Protein AF-A0A8T6WJH6-F1 (afdb_monomer)

pLDDT: mean 91.81, std 10.76, range [45.84, 98.75]

Structure (mmCIF, N/CA/C/O backbone):
data_AF-A0A8T6WJH6-F1
#
_entry.id   AF-A0A8T6WJH6-F1
#
loop_
_atom_site.group_PDB
_atom_site.id
_atom_site.type_symbol
_atom_site.label_atom_id
_atom_site.label_alt_id
_atom_site.label_comp_id
_atom_site.label_asym_id
_atom_site.label_entity_id
_atom_site.label_seq_id
_atom_site.pdbx_PDB_ins_code
_atom_site.Cartn_x
_atom_site.Cartn_y
_atom_site.Cartn_z
_atom_site.occupancy
_atom_site.B_iso_or_equiv
_atom_site.auth_seq_id
_atom_site.auth_comp_id
_atom_site.auth_asym_id
_atom_site.auth_atom_id
_atom_site.pdbx_PDB_model_num
ATOM 1 N N . MET A 1 1 ? -35.536 -30.989 16.923 1.00 45.84 1 MET A N 1
ATOM 2 C CA . MET A 1 1 ? -34.276 -30.376 17.392 1.00 45.84 1 MET A CA 1
ATOM 3 C C . MET A 1 1 ? -34.292 -28.933 16.926 1.00 45.84 1 MET A C 1
ATOM 5 O O . MET A 1 1 ? -34.279 -28.712 15.725 1.00 45.84 1 MET A O 1
ATOM 9 N N . ALA A 1 2 ? -34.486 -27.979 17.838 1.00 46.69 2 ALA A N 1
ATOM 10 C CA . ALA A 1 2 ? -34.519 -26.563 17.489 1.00 46.69 2 ALA A CA 1
ATOM 11 C C . ALA A 1 2 ? -33.082 -26.077 17.262 1.00 46.69 2 ALA A C 1
ATOM 13 O O . ALA A 1 2 ? -32.247 -26.197 18.157 1.00 46.69 2 ALA A O 1
ATOM 14 N N . ASP A 1 3 ? -32.810 -25.569 16.062 1.00 53.81 3 ASP A N 1
ATOM 15 C CA . ASP A 1 3 ? -31.604 -24.814 15.736 1.00 53.81 3 ASP A CA 1
ATOM 16 C C . ASP A 1 3 ? -31.639 -23.505 16.536 1.00 53.81 3 ASP A C 1
ATOM 18 O O . ASP A 1 3 ? -32.249 -22.510 16.143 1.00 53.81 3 ASP A O 1
ATOM 22 N N . THR A 1 4 ? -31.081 -23.533 17.747 1.00 52.62 4 THR A N 1
ATOM 23 C CA . THR A 1 4 ? -30.836 -22.325 18.532 1.00 52.62 4 THR A CA 1
ATOM 24 C C . THR A 1 4 ? -29.749 -21.537 17.818 1.00 52.62 4 THR A C 1
ATOM 26 O O . THR A 1 4 ? -28.558 -21.756 18.058 1.00 52.62 4 THR A O 1
ATOM 29 N N . GLY A 1 5 ? -30.171 -20.639 16.926 1.00 57.41 5 GLY A N 1
ATOM 30 C CA . GLY A 1 5 ? -29.307 -19.675 16.263 1.00 57.41 5 GLY A CA 1
ATOM 31 C C . GLY A 1 5 ? -28.483 -18.925 17.303 1.00 57.41 5 GLY A C 1
ATOM 32 O O . GLY A 1 5 ? -28.985 -18.0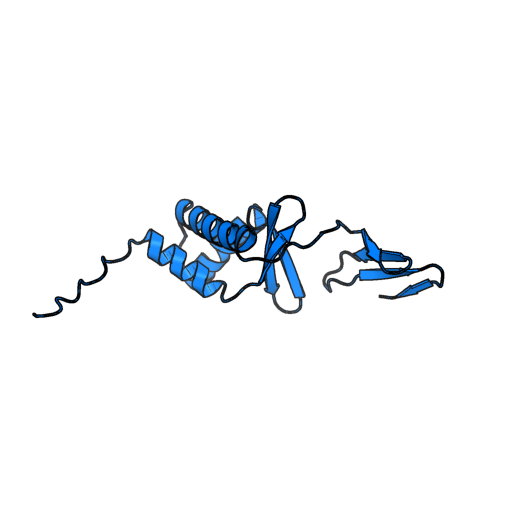49 18.003 1.00 57.41 5 GLY A O 1
ATOM 33 N N . ARG A 1 6 ? -27.209 -19.302 17.444 1.00 61.41 6 ARG A N 1
ATOM 34 C CA . ARG A 1 6 ? -26.264 -18.602 18.315 1.00 61.41 6 ARG A CA 1
ATOM 35 C C . ARG A 1 6 ? -26.064 -17.202 17.748 1.00 61.41 6 ARG A C 1
ATOM 37 O O . ARG A 1 6 ? -25.411 -17.040 16.715 1.00 61.41 6 ARG A O 1
ATOM 44 N N . GLU A 1 7 ? -26.623 -16.197 18.418 1.00 65.56 7 GLU A N 1
ATOM 45 C CA . GLU A 1 7 ? -26.321 -14.796 18.139 1.00 65.56 7 GLU A CA 1
ATOM 46 C C . GLU A 1 7 ? -24.802 -14.592 18.160 1.00 65.56 7 GLU A C 1
ATOM 48 O O . GLU A 1 7 ? -24.113 -14.959 19.117 1.00 65.56 7 GLU A O 1
ATOM 53 N N . LYS A 1 8 ? -24.257 -14.025 17.077 1.00 69.50 8 LYS A N 1
ATOM 54 C CA . LYS A 1 8 ? -22.830 -13.703 17.023 1.00 69.50 8 LYS A CA 1
ATOM 55 C C . LYS A 1 8 ? -22.522 -12.663 18.107 1.00 69.50 8 LYS A C 1
ATOM 57 O O . LYS A 1 8 ? -23.250 -11.672 18.205 1.00 69.50 8 LYS A O 1
ATOM 62 N N . PRO A 1 9 ? -21.439 -12.836 18.885 1.00 77.44 9 PRO A N 1
ATOM 63 C CA . PRO A 1 9 ? -21.080 -11.886 19.927 1.00 77.44 9 PRO A CA 1
ATOM 64 C C . PRO A 1 9 ? -20.902 -10.478 19.345 1.00 77.44 9 PRO A C 1
ATOM 66 O O . PRO A 1 9 ? -20.381 -10.285 18.242 1.00 77.44 9 PRO A O 1
ATOM 69 N N . LYS A 1 10 ? -21.370 -9.476 20.094 1.00 84.44 10 LYS A N 1
ATOM 70 C CA . LYS A 1 10 ? -21.357 -8.072 19.675 1.00 84.44 10 LYS A CA 1
ATOM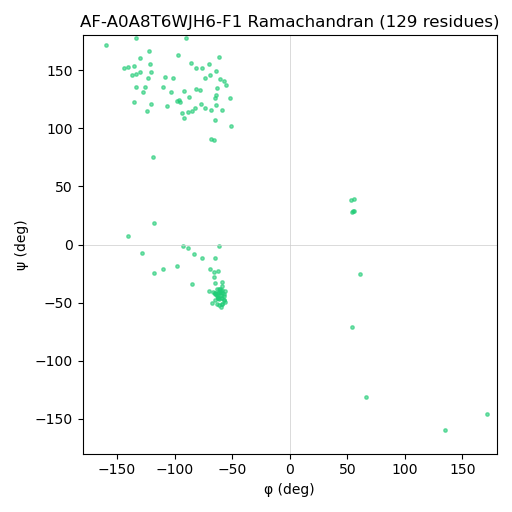 71 C C . LYS A 1 10 ? -19.908 -7.602 19.509 1.00 84.44 10 LYS A C 1
ATOM 73 O O . LYS A 1 10 ? -19.152 -7.595 20.476 1.00 84.44 10 LYS A O 1
ATOM 78 N N . LYS A 1 11 ? -19.535 -7.169 18.298 1.00 88.12 11 LYS A N 1
ATOM 79 C CA . LYS A 1 11 ? -18.180 -6.668 18.002 1.00 88.12 11 LYS A CA 1
ATOM 80 C C . LYS A 1 11 ? -17.779 -5.522 18.936 1.00 88.12 11 LYS A C 1
ATOM 82 O O . LYS A 1 11 ? -18.560 -4.587 19.163 1.00 88.12 11 LYS A O 1
ATOM 87 N N . SER A 1 12 ? -16.537 -5.561 19.402 1.00 92.69 12 SER A N 1
ATOM 88 C CA . SER A 1 12 ? -15.887 -4.496 20.163 1.00 92.69 12 SER A CA 1
ATOM 89 C C . SER A 1 12 ? -15.777 -3.200 19.346 1.00 92.69 12 SER A C 1
ATOM 91 O O . SER A 1 12 ? -15.855 -3.193 18.114 1.00 92.69 12 SER A O 1
ATOM 93 N N . LYS A 1 13 ? -15.556 -2.066 20.028 1.00 92.12 13 LYS A N 1
ATOM 94 C CA . LYS A 1 13 ? -15.321 -0.771 19.361 1.00 92.12 13 LYS A CA 1
ATOM 95 C C . LYS A 1 13 ? -14.139 -0.850 18.385 1.00 92.12 13 LYS A C 1
ATOM 97 O O . LYS A 1 13 ? -14.228 -0.308 17.289 1.00 92.12 13 LYS A O 1
ATOM 102 N N . ARG A 1 14 ? -13.067 -1.553 18.764 1.00 92.62 14 ARG A N 1
ATOM 103 C CA . ARG A 1 14 ? -11.866 -1.749 17.940 1.00 92.62 14 ARG A CA 1
ATOM 104 C C . ARG A 1 14 ? -12.182 -2.518 16.658 1.00 92.62 14 ARG A C 1
ATOM 106 O O . ARG A 1 14 ? -11.859 -2.032 15.582 1.00 92.62 14 ARG A O 1
ATOM 113 N N . GLU A 1 15 ? -12.858 -3.660 16.758 1.00 94.06 15 GLU A N 1
ATOM 114 C CA . GLU A 1 15 ? -13.227 -4.469 15.584 1.00 94.06 15 GLU A CA 1
ATOM 115 C C . GLU A 1 15 ? -14.112 -3.689 14.613 1.00 94.06 15 GLU A C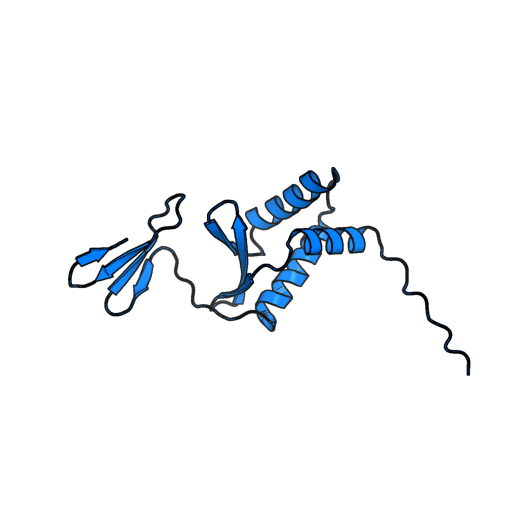 1
ATOM 117 O O . GLU A 1 15 ? -13.891 -3.730 13.408 1.00 94.06 15 GLU A O 1
ATOM 122 N N . LYS A 1 16 ? -15.061 -2.902 15.133 1.00 95.44 16 LYS A N 1
ATOM 123 C CA . LYS A 1 16 ? -15.886 -2.016 14.302 1.00 95.44 16 LYS A CA 1
ATOM 124 C C . LYS A 1 16 ? -15.047 -0.979 13.555 1.00 95.44 16 LYS A C 1
ATOM 126 O O . LYS A 1 16 ? -15.309 -0.736 12.385 1.00 95.44 16 LYS A O 1
ATOM 131 N N . GLN A 1 17 ? -14.045 -0.371 14.198 1.00 96.69 17 GLN A N 1
ATOM 132 C CA . GLN A 1 17 ? -13.157 0.574 13.511 1.00 96.69 17 GLN A CA 1
ATOM 133 C C . GLN A 1 17 ? -12.323 -0.116 12.423 1.00 96.69 17 GLN A C 1
ATOM 135 O O . GLN A 1 17 ? -12.197 0.436 11.333 1.00 96.69 17 GLN A O 1
ATOM 140 N N . VAL A 1 18 ? -11.794 -1.317 12.692 1.00 97.06 18 VAL A N 1
ATOM 141 C CA . VAL A 1 18 ? -11.061 -2.119 11.695 1.00 97.06 18 VAL A CA 1
ATOM 142 C C . VAL A 1 18 ? -11.957 -2.410 10.491 1.00 97.06 18 VAL A C 1
ATOM 144 O O . VAL A 1 18 ? -11.572 -2.100 9.366 1.00 97.06 18 VAL A O 1
ATOM 147 N N . ASP A 1 19 ? -13.170 -2.921 10.724 1.00 96.38 19 ASP A N 1
ATOM 148 C CA . ASP A 1 19 ? -14.146 -3.188 9.663 1.00 96.38 19 ASP A CA 1
ATOM 149 C C . ASP A 1 19 ? -14.457 -1.930 8.846 1.00 96.38 19 ASP A C 1
ATOM 151 O O . ASP A 1 19 ? -14.520 -1.988 7.621 1.00 96.38 19 ASP A O 1
ATOM 155 N N . THR A 1 20 ? -14.663 -0.788 9.508 1.00 96.94 20 THR A N 1
ATOM 156 C CA . THR A 1 20 ? -14.953 0.479 8.829 1.00 96.94 20 THR A CA 1
ATOM 157 C C . THR A 1 20 ? -13.798 0.901 7.931 1.00 96.94 20 THR A C 1
ATOM 159 O O . THR A 1 20 ? -14.039 1.260 6.783 1.00 96.94 20 THR A O 1
ATOM 162 N N . ILE A 1 21 ? -12.549 0.827 8.401 1.00 96.75 21 ILE A N 1
ATOM 163 C CA . ILE A 1 21 ? -11.387 1.171 7.569 1.00 96.75 21 ILE A CA 1
ATOM 164 C C . ILE A 1 21 ? -11.288 0.229 6.369 1.00 96.75 21 ILE A C 1
ATOM 166 O O . ILE A 1 21 ? -11.113 0.700 5.250 1.00 96.75 21 ILE A O 1
ATOM 170 N N . LEU A 1 22 ? -11.440 -1.082 6.575 1.00 96.12 22 LEU A N 1
ATOM 171 C CA . LEU A 1 22 ? -11.399 -2.058 5.482 1.00 96.12 22 LEU A CA 1
ATOM 172 C C . LEU A 1 22 ? -12.511 -1.812 4.453 1.00 96.12 22 LEU A C 1
ATOM 174 O O . LEU A 1 22 ? -12.256 -1.898 3.260 1.00 96.12 22 LEU A O 1
ATOM 178 N N . LYS A 1 23 ? -13.715 -1.432 4.894 1.00 95.81 23 LYS A N 1
ATOM 179 C CA . LYS A 1 23 ? -14.806 -1.035 3.989 1.00 95.81 23 LYS A CA 1
ATOM 180 C C . LYS A 1 23 ? -14.487 0.242 3.213 1.00 95.81 23 LYS A C 1
ATOM 182 O O . LYS A 1 23 ? -14.771 0.306 2.025 1.00 95.81 23 LYS A O 1
ATOM 187 N N . LEU A 1 24 ? -13.900 1.247 3.866 1.00 94.69 24 LEU A N 1
ATOM 188 C CA . LEU A 1 24 ? -13.505 2.505 3.220 1.00 94.69 24 LEU A CA 1
ATOM 189 C C . LEU A 1 24 ? -12.385 2.315 2.190 1.00 94.69 24 LEU A C 1
ATOM 191 O O . LEU A 1 24 ? -12.305 3.090 1.242 1.00 94.69 24 LEU A O 1
ATOM 195 N N . LEU A 1 25 ? -11.531 1.305 2.374 1.00 93.31 25 LEU A N 1
ATOM 196 C CA . LEU A 1 25 ? -10.508 0.925 1.398 1.00 93.31 25 LEU A CA 1
ATOM 197 C C . LEU A 1 25 ? -11.098 0.307 0.123 1.00 93.31 25 LEU A C 1
ATOM 199 O O . LEU A 1 25 ? -10.422 0.314 -0.902 1.00 93.31 25 LEU A O 1
ATOM 203 N N . GLY A 1 26 ? -12.327 -0.215 0.179 1.00 91.88 26 GLY A N 1
ATOM 204 C CA . GLY A 1 26 ? -12.945 -0.933 -0.931 1.00 91.88 26 GLY A CA 1
ATOM 205 C C . GLY A 1 26 ? -12.214 -2.241 -1.226 1.00 91.88 26 GLY A C 1
ATOM 206 O O . GLY A 1 26 ? -11.937 -3.018 -0.310 1.00 91.88 26 GLY A O 1
ATOM 207 N N . ASP A 1 27 ? -11.897 -2.464 -2.499 1.00 90.06 27 ASP A N 1
ATOM 208 C CA . ASP A 1 27 ? -11.191 -3.656 -2.976 1.00 90.06 27 ASP A CA 1
ATOM 209 C C . ASP A 1 27 ? -9.855 -3.275 -3.635 1.00 90.06 27 ASP A C 1
ATOM 211 O O . ASP A 1 27 ? -9.747 -3.178 -4.860 1.00 90.06 27 ASP A O 1
ATOM 215 N N . PRO A 1 28 ? -8.836 -2.928 -2.832 1.00 92.62 28 PRO A N 1
ATOM 216 C CA . PRO A 1 28 ? -7.561 -2.495 -3.369 1.00 92.62 28 PRO A CA 1
ATOM 217 C C . PRO A 1 28 ? -6.751 -3.684 -3.889 1.00 92.62 28 PRO A C 1
ATOM 219 O O . PRO A 1 28 ? -6.798 -4.783 -3.336 1.00 92.62 28 PRO A O 1
ATOM 222 N N . VAL A 1 29 ? -5.893 -3.436 -4.879 1.00 96.06 29 VAL A N 1
ATOM 223 C CA . VAL A 1 29 ? -4.939 -4.456 -5.330 1.00 96.06 29 VAL A CA 1
ATOM 224 C C . VAL A 1 29 ? -3.833 -4.595 -4.285 1.00 96.06 29 VAL A C 1
ATOM 226 O O . VAL A 1 29 ? -3.083 -3.648 -4.025 1.00 96.06 29 VAL A O 1
ATOM 229 N N . LEU A 1 30 ? -3.734 -5.783 -3.694 1.00 98.06 30 LEU A N 1
ATOM 230 C CA . LEU A 1 30 ? -2.717 -6.163 -2.718 1.00 98.06 30 LEU A CA 1
ATOM 231 C C . LEU A 1 30 ? -1.760 -7.170 -3.344 1.00 98.06 30 LEU A C 1
ATOM 233 O O . LEU A 1 30 ? -2.180 -8.102 -4.024 1.00 98.06 30 LEU A O 1
ATOM 237 N N . PHE A 1 31 ? -0.470 -6.960 -3.125 1.00 98.50 31 PHE A N 1
ATOM 238 C CA . PHE A 1 31 ? 0.589 -7.760 -3.728 1.00 98.50 31 PHE A CA 1
ATOM 239 C C . PHE A 1 31 ? 1.876 -7.619 -2.914 1.00 98.50 31 PHE A C 1
ATOM 241 O O . PHE A 1 31 ? 1.947 -6.769 -2.021 1.00 98.50 31 PHE A O 1
ATOM 248 N N . HIS A 1 32 ? 2.899 -8.408 -3.214 1.00 98.75 32 HIS A N 1
ATOM 249 C CA . HIS A 1 32 ? 4.211 -8.282 -2.578 1.00 98.75 32 HIS A CA 1
ATOM 250 C C . HIS A 1 32 ? 5.337 -8.245 -3.608 1.00 98.75 32 HIS A C 1
ATOM 252 O O . HIS A 1 32 ? 5.135 -8.590 -4.772 1.00 98.75 32 HIS A O 1
ATOM 258 N N . ASP A 1 33 ? 6.492 -7.734 -3.190 1.00 98.25 33 ASP A N 1
ATOM 259 C CA . ASP A 1 33 ? 7.697 -7.756 -4.012 1.00 98.25 33 ASP A CA 1
ATOM 260 C C . ASP A 1 33 ? 8.537 -9.021 -3.788 1.00 98.25 33 ASP A C 1
ATOM 262 O O . ASP A 1 33 ? 8.239 -9.828 -2.908 1.00 98.25 33 ASP A O 1
ATOM 266 N N . GLN A 1 34 ? 9.630 -9.148 -4.542 1.00 97.88 34 GLN A N 1
ATOM 267 C CA . GLN A 1 34 ? 10.596 -10.252 -4.450 1.00 97.88 34 GLN A CA 1
ATOM 268 C C . GLN A 1 34 ? 11.312 -10.380 -3.085 1.00 97.88 34 GLN A C 1
ATOM 270 O O . GLN A 1 34 ? 12.186 -11.228 -2.911 1.00 97.88 34 GLN A O 1
ATOM 275 N N . HIS A 1 35 ? 11.028 -9.485 -2.136 1.00 97.25 35 HIS A N 1
ATOM 276 C CA . HIS A 1 35 ? 11.590 -9.464 -0.786 1.00 97.25 35 HIS A CA 1
ATOM 277 C C . HIS A 1 35 ? 10.505 -9.632 0.288 1.00 97.25 35 HIS A C 1
ATOM 279 O O . HIS A 1 35 ? 10.726 -9.261 1.445 1.00 97.25 35 HIS A O 1
ATOM 285 N N . ASP A 1 36 ? 9.322 -10.134 -0.081 1.00 97.62 36 ASP A N 1
ATOM 286 C CA . ASP A 1 36 ? 8.152 -10.237 0.795 1.00 97.62 36 ASP A CA 1
ATOM 287 C C . ASP A 1 36 ? 7.737 -8.885 1.405 1.00 97.62 36 ASP A C 1
ATOM 289 O O . ASP A 1 36 ? 7.180 -8.806 2.514 1.00 97.62 36 ASP A O 1
ATOM 293 N N . THR A 1 37 ? 8.005 -7.774 0.714 1.00 98.12 37 THR A N 1
ATOM 294 C CA . THR A 1 37 ? 7.496 -6.468 1.125 1.00 98.12 37 THR A CA 1
ATOM 295 C C . THR A 1 37 ? 6.061 -6.333 0.627 1.00 98.12 37 THR A C 1
ATOM 297 O O . THR A 1 37 ? 5.830 -6.318 -0.576 1.00 98.12 37 THR A O 1
ATOM 300 N N . PRO A 1 38 ? 5.067 -6.201 1.521 1.00 98.56 38 PRO A N 1
ATOM 301 C CA . PRO A 1 38 ? 3.673 -6.063 1.122 1.00 98.56 38 PRO A CA 1
ATOM 302 C C . PRO A 1 38 ? 3.357 -4.642 0.634 1.00 98.56 38 PRO A C 1
ATOM 304 O O . PRO A 1 38 ? 3.645 -3.647 1.317 1.00 98.56 38 PRO A O 1
ATOM 307 N N . TYR A 1 39 ? 2.669 -4.558 -0.498 1.00 98.38 39 TYR A N 1
ATOM 308 C CA . TYR A 1 39 ? 2.212 -3.334 -1.142 1.00 98.38 39 TYR A CA 1
ATOM 309 C C . TYR A 1 39 ? 0.696 -3.310 -1.306 1.00 98.38 39 TYR A C 1
ATOM 311 O O . TYR A 1 39 ? 0.015 -4.333 -1.361 1.00 98.38 39 TYR A O 1
ATOM 319 N N . ILE A 1 40 ? 0.180 -2.090 -1.397 1.00 97.56 40 ILE A N 1
ATOM 320 C CA . ILE A 1 40 ? -1.184 -1.789 -1.805 1.00 97.56 40 ILE A CA 1
ATOM 321 C C . ILE A 1 40 ? -1.131 -0.801 -2.965 1.00 97.56 40 ILE A C 1
ATOM 323 O O . ILE A 1 40 ? -0.367 0.169 -2.925 1.00 97.56 40 ILE A O 1
ATOM 327 N N . ARG A 1 41 ? -1.942 -1.037 -3.995 1.00 94.75 41 ARG A N 1
ATOM 328 C CA . ARG A 1 41 ? -2.176 -0.080 -5.073 1.00 94.75 41 ARG A CA 1
ATOM 329 C C . ARG A 1 41 ? -3.564 0.521 -4.920 1.00 94.75 41 ARG A C 1
ATOM 331 O O . ARG A 1 41 ? -4.563 -0.192 -4.949 1.00 94.75 41 ARG A O 1
ATOM 338 N N . LEU A 1 42 ? -3.593 1.836 -4.743 1.00 88.38 42 LEU A N 1
ATOM 339 C CA . LEU A 1 42 ? -4.805 2.629 -4.581 1.00 88.38 42 LEU A CA 1
ATOM 340 C C . LEU A 1 42 ? -5.052 3.458 -5.837 1.00 88.38 42 LEU A C 1
ATOM 342 O O . LEU A 1 42 ? -4.109 3.984 -6.432 1.00 88.38 42 LEU A O 1
ATOM 346 N N . GLU A 1 43 ? -6.318 3.622 -6.200 1.00 81.56 43 GLU A N 1
ATOM 347 C CA . GLU A 1 43 ? -6.726 4.599 -7.205 1.00 81.56 43 GLU A CA 1
ATOM 348 C C . GLU A 1 43 ? -6.990 5.934 -6.504 1.00 81.56 43 GLU A C 1
ATOM 350 O O . GLU A 1 43 ? -7.884 6.041 -5.664 1.00 81.56 43 GLU A O 1
ATOM 355 N N . GLN A 1 44 ? -6.175 6.950 -6.796 1.00 72.06 44 GLN A N 1
ATOM 356 C CA . GLN A 1 44 ? -6.349 8.289 -6.241 1.00 72.06 44 GLN A CA 1
ATOM 357 C C . GLN A 1 44 ? -6.454 9.307 -7.372 1.00 72.06 44 GLN A C 1
ATOM 359 O O . GLN A 1 44 ? -5.483 9.538 -8.092 1.00 72.06 44 GLN A O 1
ATOM 364 N N . SER A 1 45 ? -7.627 9.937 -7.479 1.00 67.62 45 SER A N 1
ATOM 365 C CA . SER A 1 45 ? -7.999 10.994 -8.431 1.00 67.62 45 SER A CA 1
ATOM 366 C C . SER A 1 45 ? -7.774 10.634 -9.906 1.00 67.62 45 SER A C 1
ATOM 368 O O . SER A 1 45 ? -8.748 10.415 -10.609 1.00 67.62 45 SER A O 1
ATOM 370 N N . ASN A 1 46 ? -6.519 10.549 -10.360 1.00 69.88 46 ASN A N 1
ATOM 371 C CA . ASN A 1 46 ? -6.115 10.298 -11.748 1.00 69.88 46 ASN A CA 1
ATOM 372 C C . ASN A 1 46 ? -4.892 9.364 -11.882 1.00 69.88 46 ASN A C 1
ATOM 374 O O . ASN A 1 46 ? -4.355 9.222 -12.978 1.00 69.88 46 ASN A O 1
ATOM 378 N N . ALA A 1 47 ? -4.410 8.755 -10.791 1.00 74.31 47 ALA A N 1
ATOM 379 C CA . ALA A 1 47 ? -3.227 7.896 -10.818 1.00 74.31 47 ALA A CA 1
ATOM 380 C C . ALA A 1 47 ? -3.375 6.667 -9.916 1.00 74.31 47 ALA A C 1
ATOM 382 O O . ALA A 1 47 ? -4.073 6.679 -8.897 1.00 74.31 47 ALA A O 1
ATOM 383 N N . LYS A 1 48 ? -2.664 5.601 -10.290 1.00 83.88 48 LYS A N 1
ATOM 384 C CA . LYS A 1 48 ? -2.517 4.394 -9.477 1.00 83.88 48 LYS A CA 1
ATOM 385 C C . LYS A 1 48 ? -1.273 4.536 -8.617 1.00 83.88 48 LYS A C 1
ATOM 387 O O . LYS A 1 48 ? -0.157 4.457 -9.119 1.00 83.88 48 LYS A O 1
ATOM 392 N N . ILE A 1 49 ?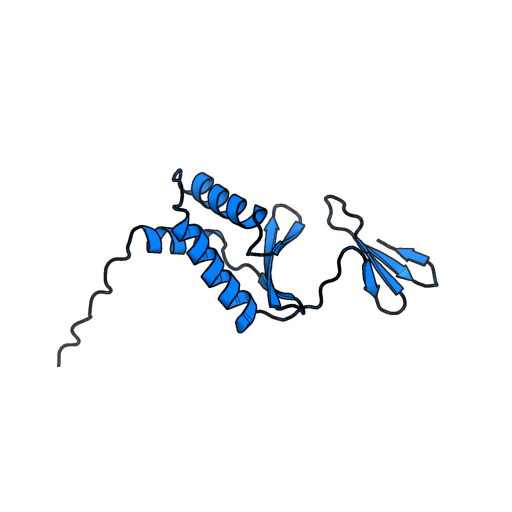 -1.465 4.716 -7.317 1.00 86.88 49 ILE A N 1
ATOM 393 C CA . ILE A 1 49 ? -0.364 4.903 -6.375 1.00 86.88 49 ILE A CA 1
ATOM 394 C C . ILE A 1 49 ? -0.058 3.569 -5.709 1.00 86.88 49 ILE A C 1
ATOM 396 O O . ILE A 1 49 ? -0.925 2.972 -5.075 1.00 86.88 49 ILE A O 1
ATOM 400 N N . THR A 1 50 ? 1.191 3.127 -5.821 1.00 92.50 50 THR A N 1
ATOM 401 C CA . THR A 1 50 ? 1.701 1.938 -5.131 1.00 92.50 50 THR A CA 1
ATOM 402 C C . THR A 1 50 ? 2.414 2.359 -3.846 1.00 92.50 50 THR A C 1
ATOM 404 O O . THR A 1 50 ? 3.327 3.181 -3.885 1.00 92.50 50 THR A O 1
ATOM 407 N N . ILE A 1 51 ? 2.001 1.818 -2.698 1.00 95.00 51 ILE A N 1
ATOM 408 C CA . ILE A 1 51 ? 2.538 2.190 -1.381 1.00 95.00 51 ILE A CA 1
ATOM 409 C C . ILE A 1 51 ? 2.846 0.922 -0.570 1.00 95.00 51 ILE A C 1
ATOM 411 O O . ILE A 1 51 ? 1.997 0.034 -0.506 1.00 95.00 51 ILE A O 1
ATOM 415 N N . PRO A 1 52 ? 4.001 0.820 0.116 1.00 97.50 52 PRO A N 1
ATOM 416 C CA . PRO A 1 52 ? 4.221 -0.261 1.071 1.00 97.50 52 PRO A CA 1
ATOM 417 C C . PRO A 1 52 ? 3.230 -0.155 2.238 1.00 97.50 52 PRO A C 1
ATOM 419 O O . PRO A 1 52 ? 3.158 0.893 2.899 1.00 97.50 52 PRO A O 1
ATOM 422 N N . VAL A 1 53 ? 2.520 -1.238 2.572 1.00 97.88 53 VAL A N 1
ATOM 423 C CA . VAL A 1 53 ? 1.483 -1.203 3.630 1.00 97.88 53 VAL A CA 1
ATOM 424 C C . VAL A 1 53 ? 2.074 -0.938 5.018 1.00 97.88 53 VAL A C 1
ATOM 426 O O . VAL A 1 53 ? 1.412 -0.427 5.914 1.00 97.88 53 VAL A O 1
ATOM 429 N N . LYS A 1 54 ? 3.357 -1.240 5.236 1.00 97.31 54 LYS A N 1
ATOM 430 C CA . LYS A 1 54 ? 4.02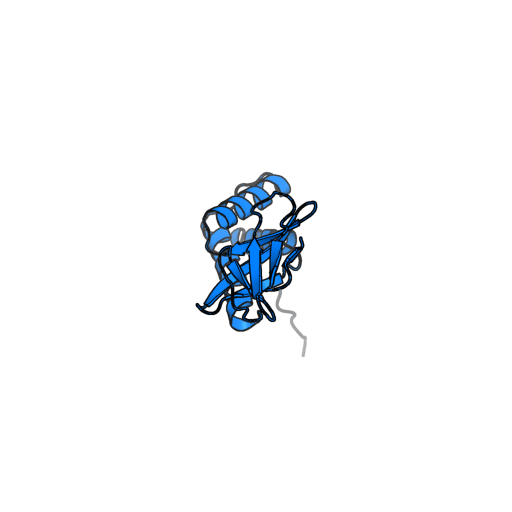7 -0.962 6.518 1.00 97.31 54 LYS A CA 1
ATOM 431 C C . LYS A 1 54 ? 4.545 0.475 6.638 1.00 97.31 54 LYS A C 1
ATOM 433 O O . LYS A 1 54 ? 4.986 0.860 7.726 1.00 97.31 54 LYS A O 1
ATOM 438 N N . SER A 1 55 ? 4.509 1.259 5.558 1.00 97.25 55 SER A N 1
ATOM 439 C CA . SER A 1 55 ? 5.108 2.594 5.519 1.00 97.25 55 SER A CA 1
ATOM 440 C C . SER A 1 55 ? 4.428 3.567 6.487 1.00 97.25 55 SER A C 1
ATOM 442 O O . SER A 1 55 ? 3.223 3.498 6.743 1.00 97.25 55 SER A O 1
ATOM 444 N N . ARG A 1 56 ? 5.201 4.530 7.010 1.00 97.25 56 ARG A N 1
ATOM 445 C CA . ARG A 1 56 ? 4.661 5.618 7.845 1.00 97.25 56 ARG A CA 1
ATOM 446 C C . ARG A 1 56 ? 3.581 6.403 7.099 1.00 97.25 56 ARG A C 1
ATOM 448 O O . ARG A 1 56 ? 2.533 6.670 7.670 1.00 97.25 56 ARG A O 1
ATOM 455 N N . ARG A 1 57 ? 3.816 6.700 5.815 1.00 94.44 57 ARG A N 1
ATOM 456 C CA . ARG A 1 57 ? 2.870 7.416 4.948 1.00 94.44 57 ARG A CA 1
ATOM 457 C C . ARG A 1 57 ? 1.520 6.703 4.878 1.00 94.44 57 ARG A C 1
ATOM 459 O O . ARG A 1 57 ? 0.501 7.354 5.076 1.00 94.44 57 ARG A O 1
ATOM 466 N N . PHE A 1 58 ? 1.506 5.388 4.653 1.00 96.19 58 PHE A N 1
ATOM 467 C CA . PHE A 1 58 ? 0.253 4.637 4.573 1.00 96.19 58 PHE A CA 1
ATOM 468 C C . PHE A 1 58 ? -0.487 4.591 5.915 1.00 96.19 58 PHE A C 1
ATOM 470 O O . PHE A 1 58 ? -1.694 4.807 5.952 1.00 96.19 58 PHE A O 1
ATOM 477 N N . LYS A 1 59 ? 0.228 4.412 7.034 1.00 97.06 59 LYS A N 1
ATOM 478 C CA . LYS A 1 59 ? -0.377 4.470 8.379 1.00 97.06 59 LYS A CA 1
ATOM 479 C C . LYS A 1 59 ? -1.030 5.827 8.659 1.00 97.06 59 LYS A C 1
ATOM 481 O O . LYS A 1 59 ? -2.163 5.869 9.131 1.00 97.06 59 LYS A O 1
ATOM 486 N N . THR A 1 60 ? -0.339 6.925 8.344 1.00 96.19 60 THR A N 1
ATOM 487 C CA . THR A 1 60 ? -0.883 8.286 8.478 1.00 96.19 60 THR A CA 1
ATOM 488 C C . THR A 1 60 ? -2.094 8.489 7.570 1.00 96.19 60 THR A C 1
ATOM 490 O O . THR A 1 60 ? -3.094 9.057 8.000 1.00 96.19 60 THR A O 1
ATOM 493 N N . TRP A 1 61 ? -2.038 7.983 6.337 1.00 95.25 61 TRP A N 1
ATOM 494 C CA . TRP A 1 61 ? -3.152 8.072 5.398 1.00 95.25 61 TRP A CA 1
ATOM 495 C C . TRP A 1 61 ? -4.387 7.298 5.878 1.00 95.25 61 TRP A C 1
ATOM 497 O O . TRP A 1 61 ? -5.478 7.849 5.823 1.00 95.25 61 TRP A O 1
ATOM 507 N N . LEU A 1 62 ? -4.237 6.087 6.430 1.00 96.38 62 LEU A N 1
ATOM 508 C CA . LEU A 1 62 ? -5.359 5.336 7.013 1.00 96.38 62 LEU A CA 1
ATOM 509 C C . LEU A 1 62 ? -6.006 6.080 8.186 1.00 96.38 62 LEU A C 1
ATOM 511 O O . LEU A 1 62 ? -7.231 6.102 8.302 1.00 96.38 62 LEU A O 1
ATOM 515 N N . ALA A 1 63 ? -5.194 6.706 9.044 1.00 97.00 63 ALA A N 1
ATOM 516 C CA . ALA A 1 63 ? -5.709 7.511 10.146 1.00 97.00 63 ALA A CA 1
ATOM 517 C C . ALA A 1 63 ? -6.513 8.717 9.635 1.00 97.00 63 ALA A C 1
ATOM 519 O O . ALA A 1 63 ? -7.622 8.960 10.109 1.00 97.00 63 ALA A O 1
ATOM 520 N N . ASN A 1 64 ? -5.992 9.415 8.622 1.00 95.94 64 ASN A N 1
ATOM 521 C CA . ASN A 1 64 ? -6.680 10.529 7.975 1.00 95.94 64 ASN A CA 1
ATOM 522 C C . ASN A 1 64 ? -7.964 10.087 7.251 1.00 95.94 64 ASN A C 1
ATOM 524 O O . ASN A 1 64 ? -8.994 10.744 7.365 1.00 95.94 64 ASN A O 1
ATOM 528 N N . LEU A 1 65 ? -7.935 8.955 6.540 1.00 94.62 65 LEU A N 1
ATOM 529 C CA . LEU A 1 65 ? -9.107 8.384 5.873 1.00 94.62 65 LEU A CA 1
ATOM 530 C C . LEU A 1 65 ? -10.223 8.100 6.882 1.00 94.62 65 LEU A C 1
ATOM 532 O O . LEU A 1 65 ? -11.371 8.462 6.649 1.00 94.62 65 LEU A O 1
ATOM 536 N N . PHE A 1 66 ? -9.892 7.482 8.017 1.00 96.88 66 PHE A N 1
ATOM 537 C CA . PHE A 1 66 ? -10.878 7.212 9.059 1.00 96.88 66 PHE A CA 1
ATOM 538 C C . PHE A 1 66 ? -11.429 8.508 9.665 1.00 96.88 66 PHE A C 1
ATOM 540 O O . PHE A 1 66 ? -12.646 8.662 9.756 1.00 96.88 66 PHE A O 1
ATOM 547 N N . TYR A 1 67 ? -10.558 9.457 10.022 1.00 97.44 67 TYR A N 1
ATOM 548 C CA . TYR A 1 67 ? -10.964 10.741 10.599 1.00 97.44 67 TYR A CA 1
ATOM 549 C C . TYR A 1 67 ? -11.879 11.531 9.662 1.00 97.44 67 TYR A C 1
ATOM 551 O O . TYR A 1 67 ? -13.006 11.842 10.022 1.00 97.44 67 TYR A O 1
ATOM 559 N N . THR A 1 68 ? -11.462 11.754 8.417 1.00 96.62 68 THR A N 1
ATOM 560 C CA . THR A 1 68 ? -12.242 12.525 7.430 1.00 96.62 68 THR A CA 1
ATOM 561 C C . THR A 1 68 ? -13.596 11.904 7.081 1.00 96.62 68 THR A C 1
ATOM 563 O O . THR A 1 68 ? -14.489 12.609 6.620 1.00 96.62 68 THR A O 1
ATOM 566 N N . LYS A 1 69 ? -13.768 10.590 7.277 1.00 96.31 69 LYS A N 1
ATOM 567 C CA . LYS A 1 69 ? -15.020 9.876 6.981 1.00 96.31 69 LYS A CA 1
ATOM 568 C C . LYS A 1 69 ? -15.919 9.655 8.188 1.00 96.31 69 LYS A C 1
ATOM 570 O O . LYS A 1 69 ? -17.091 9.348 7.999 1.00 96.31 69 LYS A O 1
ATOM 575 N N . THR A 1 70 ? -15.387 9.751 9.401 1.00 95.25 70 THR A N 1
ATOM 576 C CA . THR A 1 70 ? -16.135 9.407 10.620 1.00 95.25 70 THR A CA 1
ATOM 577 C C . THR A 1 70 ? -16.116 10.494 11.684 1.00 95.25 70 THR A C 1
ATOM 579 O O . THR A 1 70 ? -16.793 10.325 12.692 1.00 95.25 70 THR A O 1
ATOM 582 N N . ASP A 1 71 ? -15.334 11.558 11.494 1.00 95.50 71 ASP A N 1
ATOM 583 C CA . ASP A 1 71 ? -15.049 12.606 12.483 1.00 95.50 71 ASP A CA 1
ATOM 584 C C . ASP A 1 71 ? -14.517 12.052 13.822 1.00 95.50 71 ASP A C 1
ATOM 586 O O . ASP A 1 71 ? -14.716 12.595 14.903 1.00 95.50 71 ASP A O 1
ATOM 590 N N . ASN A 1 72 ? -13.854 10.892 13.765 1.00 93.69 72 ASN A N 1
ATOM 591 C CA . ASN A 1 72 ? -13.329 10.184 14.926 1.00 93.69 72 ASN A CA 1
ATOM 592 C C . ASN A 1 72 ? -11.866 9.800 14.714 1.00 93.69 72 ASN A C 1
ATOM 594 O O . ASN A 1 72 ? -11.436 9.478 13.610 1.00 93.69 72 ASN A O 1
ATOM 598 N N . VAL A 1 73 ? -11.094 9.753 15.799 1.00 93.25 73 VAL A N 1
ATOM 599 C CA . VAL A 1 73 ? -9.696 9.308 15.751 1.00 93.25 73 VAL A CA 1
ATOM 600 C C . VAL A 1 73 ? -9.636 7.784 15.923 1.00 93.25 73 VAL A C 1
ATOM 602 O O . VAL A 1 73 ? -10.196 7.247 16.891 1.00 93.25 73 VAL A O 1
ATOM 605 N N . PRO A 1 74 ? -8.977 7.042 15.013 1.00 92.31 74 PRO A N 1
ATOM 606 C CA . PRO A 1 74 ? -8.765 5.618 15.215 1.00 92.31 74 PRO A CA 1
ATOM 607 C C . PRO A 1 74 ? -7.695 5.415 16.289 1.00 92.31 74 PRO A C 1
ATOM 609 O O . PRO A 1 74 ? -6.706 6.145 16.347 1.00 92.31 74 PRO A O 1
ATOM 612 N N . ASN A 1 75 ? -7.855 4.394 17.129 1.00 90.44 75 ASN A N 1
ATOM 613 C CA . ASN A 1 75 ? -6.778 4.039 18.051 1.00 90.44 75 ASN A CA 1
ATOM 614 C C . ASN A 1 75 ? -5.581 3.426 17.277 1.00 90.44 75 ASN A C 1
ATOM 616 O O . ASN A 1 75 ? -5.733 2.886 16.177 1.00 90.44 75 ASN A O 1
ATOM 620 N N . SER A 1 76 ? -4.374 3.508 17.844 1.00 92.00 76 SER A N 1
ATOM 621 C CA . SER A 1 76 ? -3.138 2.995 17.217 1.00 92.00 76 SER A CA 1
ATOM 622 C C . SER A 1 76 ? -3.201 1.489 16.923 1.00 92.00 76 SER A C 1
ATOM 624 O O . SER A 1 76 ? -2.709 1.002 15.901 1.00 92.00 76 SER A O 1
ATOM 626 N N . ASP A 1 77 ? -3.864 0.763 17.811 1.00 95.81 77 ASP A N 1
ATOM 627 C CA . ASP A 1 77 ? -4.113 -0.668 17.779 1.00 95.81 77 ASP A CA 1
ATOM 628 C C . ASP A 1 77 ? -5.009 -1.114 16.607 1.00 95.81 77 ASP A C 1
ATOM 630 O O . ASP A 1 77 ? -4.796 -2.197 16.058 1.00 95.81 77 ASP A O 1
ATOM 634 N N . THR A 1 78 ? -5.965 -0.277 16.200 1.00 96.81 78 THR A N 1
ATOM 635 C CA . THR A 1 78 ? -6.863 -0.444 15.052 1.00 96.81 78 THR A CA 1
ATOM 636 C C . THR A 1 78 ? -6.048 -0.351 13.771 1.00 96.81 78 THR A C 1
ATOM 638 O O . THR A 1 78 ? -6.121 -1.247 12.933 1.00 96.81 78 THR A O 1
ATOM 641 N N . ILE A 1 79 ? -5.224 0.695 13.623 1.00 97.75 79 ILE A N 1
ATOM 642 C CA . ILE A 1 79 ? -4.364 0.855 12.441 1.00 97.75 79 ILE A CA 1
ATOM 643 C C . ILE A 1 79 ? -3.421 -0.341 12.318 1.00 97.75 79 ILE A C 1
ATOM 645 O O . ILE A 1 79 ? -3.275 -0.904 11.236 1.00 97.75 79 ILE A O 1
ATOM 649 N N . ARG A 1 80 ? -2.820 -0.784 13.429 1.00 97.56 80 ARG A N 1
ATOM 650 C CA . ARG A 1 80 ? -1.951 -1.966 13.436 1.00 97.56 80 ARG A CA 1
ATOM 651 C C . ARG A 1 80 ? -2.677 -3.224 12.953 1.00 97.56 80 ARG A C 1
ATOM 653 O O . ARG A 1 80 ? -2.085 -3.985 12.192 1.00 97.56 80 ARG A O 1
ATOM 660 N N . ASP A 1 81 ? -3.923 -3.442 13.363 1.00 97.94 81 ASP A N 1
ATOM 661 C CA . ASP A 1 81 ? -4.696 -4.609 12.927 1.00 97.94 81 ASP A CA 1
ATOM 662 C C . ASP A 1 81 ? -5.098 -4.532 11.457 1.00 97.94 81 ASP A C 1
ATOM 664 O O . ASP A 1 81 ? -4.950 -5.524 10.748 1.00 97.94 81 ASP A O 1
ATOM 668 N N . VAL A 1 82 ? -5.495 -3.356 10.961 1.00 98.19 82 VAL A N 1
ATOM 669 C CA . VAL A 1 82 ? -5.722 -3.150 9.521 1.00 98.19 82 VAL A CA 1
ATOM 670 C C . VAL A 1 82 ? -4.457 -3.494 8.733 1.00 98.19 82 VAL A C 1
ATOM 672 O O . VAL A 1 82 ? -4.517 -4.272 7.785 1.00 98.19 82 VAL A O 1
ATOM 675 N N . ILE A 1 83 ? -3.287 -2.997 9.156 1.00 98.25 83 ILE A N 1
ATOM 676 C CA . ILE A 1 83 ? -2.012 -3.331 8.502 1.00 98.25 83 ILE A CA 1
ATOM 677 C C . ILE A 1 83 ? -1.719 -4.834 8.554 1.00 98.25 83 ILE A C 1
ATOM 679 O O . ILE A 1 83 ? -1.205 -5.375 7.577 1.00 98.25 83 ILE A O 1
ATOM 683 N N . ARG A 1 84 ? -2.031 -5.524 9.659 1.00 98.31 84 ARG A N 1
ATOM 684 C CA . ARG A 1 84 ? -1.857 -6.984 9.765 1.00 98.31 84 ARG A CA 1
ATOM 685 C C . ARG A 1 84 ? -2.723 -7.727 8.751 1.00 98.31 84 ARG A C 1
ATOM 687 O O . ARG A 1 84 ? -2.197 -8.601 8.070 1.00 98.31 84 ARG A O 1
ATOM 694 N N . VAL A 1 85 ? -3.994 -7.346 8.616 1.00 97.94 85 VAL A N 1
ATOM 695 C CA . VAL A 1 85 ? -4.916 -7.936 7.633 1.00 97.94 85 VAL A CA 1
ATOM 696 C C . VAL A 1 85 ? -4.408 -7.704 6.211 1.00 97.94 85 VAL A C 1
ATOM 698 O O . VAL A 1 85 ? -4.244 -8.659 5.459 1.00 97.94 85 VAL A O 1
ATOM 701 N N . LEU A 1 86 ? -4.090 -6.456 5.852 1.00 98.31 86 LEU A N 1
ATOM 702 C CA . LEU A 1 86 ? -3.618 -6.114 4.505 1.00 98.31 86 LEU A CA 1
ATOM 703 C C . LEU A 1 86 ? -2.288 -6.793 4.167 1.00 98.31 86 LEU A C 1
ATOM 705 O O . LEU A 1 86 ? -2.106 -7.254 3.047 1.00 98.31 86 LEU A O 1
ATOM 709 N N . ARG A 1 87 ? -1.373 -6.897 5.139 1.00 98.31 87 ARG A N 1
ATOM 710 C CA . ARG A 1 87 ? -0.121 -7.645 4.980 1.00 98.31 87 ARG 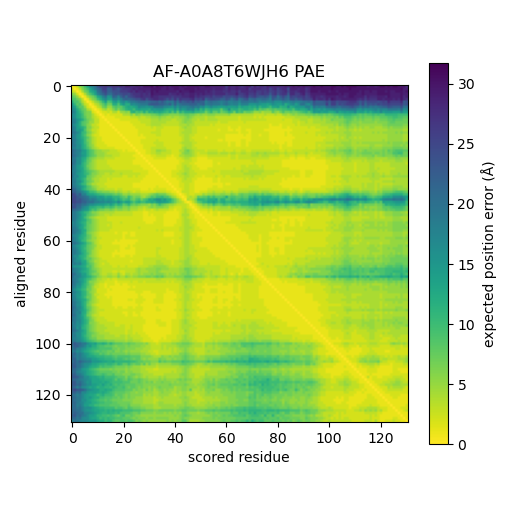A CA 1
ATOM 711 C C . ARG A 1 87 ? -0.382 -9.124 4.714 1.00 98.31 87 ARG A C 1
ATOM 713 O O . ARG A 1 87 ? 0.277 -9.679 3.847 1.00 98.31 87 ARG A O 1
ATOM 720 N N . GLY A 1 88 ? -1.268 -9.753 5.487 1.00 98.25 88 GLY A N 1
ATOM 721 C CA . GLY A 1 88 ? -1.596 -11.168 5.314 1.00 98.25 88 GLY A CA 1
ATOM 722 C C . GLY A 1 88 ? -2.129 -11.431 3.911 1.00 98.25 88 GLY A C 1
ATOM 723 O O . GLY A 1 88 ? -1.567 -12.243 3.189 1.00 98.25 88 GLY A O 1
ATOM 724 N N . LYS A 1 89 ? -3.118 -10.640 3.487 1.00 98.19 89 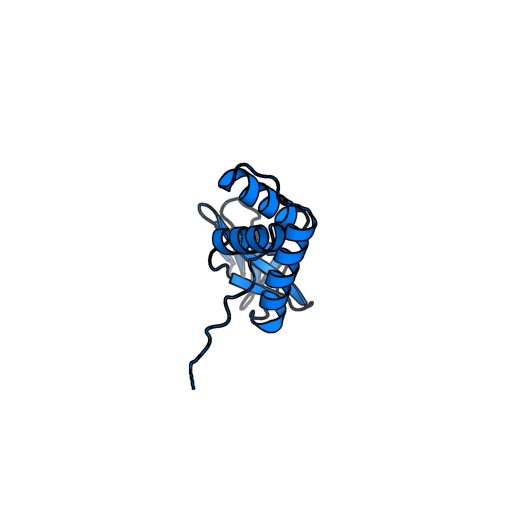LYS A N 1
ATOM 725 C CA . LYS A 1 89 ? -3.658 -10.701 2.126 1.00 98.19 89 LYS A CA 1
ATOM 726 C C . LYS A 1 89 ? -2.578 -10.502 1.064 1.00 98.19 89 LYS A C 1
ATOM 728 O O . LYS A 1 89 ? -2.449 -11.319 0.169 1.00 98.19 89 LYS A O 1
ATOM 733 N N . ALA A 1 90 ? -1.754 -9.463 1.188 1.00 98.50 90 ALA A N 1
ATOM 734 C CA . ALA A 1 90 ? -0.697 -9.180 0.220 1.00 98.50 90 ALA A CA 1
ATOM 735 C C . ALA A 1 90 ? 0.318 -10.326 0.062 1.00 98.50 90 ALA A C 1
ATOM 737 O O . ALA A 1 90 ? 0.744 -10.580 -1.058 1.00 98.50 90 ALA A O 1
ATOM 738 N N . LEU A 1 91 ? 0.695 -10.994 1.160 1.00 98.50 91 LEU A N 1
ATOM 739 C CA . LEU A 1 91 ? 1.717 -12.050 1.163 1.00 98.50 91 LEU A CA 1
ATOM 740 C C . LEU A 1 91 ? 1.182 -13.438 0.805 1.00 98.50 91 LEU A C 1
ATOM 742 O O . LEU A 1 91 ? 1.911 -14.227 0.224 1.00 98.50 91 LEU A O 1
ATOM 746 N N . PHE A 1 92 ? -0.054 -13.756 1.189 1.00 98.12 92 PHE A N 1
ATOM 747 C CA . PHE A 1 92 ? -0.583 -15.119 1.062 1.00 98.12 92 PHE A CA 1
ATOM 748 C C . PHE A 1 92 ? -1.665 -15.265 -0.010 1.00 98.12 92 PHE A C 1
ATOM 750 O O . PHE A 1 92 ? -1.914 -16.374 -0.470 1.00 98.12 92 PHE A O 1
ATOM 757 N N . GLU A 1 93 ? -2.312 -14.168 -0.403 1.00 97.56 93 GLU A N 1
ATOM 758 C CA . GLU A 1 93 ? -3.362 -14.150 -1.434 1.00 97.56 93 GLU A CA 1
ATOM 759 C C . GLU A 1 93 ? -2.956 -13.292 -2.646 1.00 97.56 93 GLU A C 1
ATOM 761 O O . GLU A 1 93 ? -3.469 -13.481 -3.747 1.00 97.56 93 GLU A O 1
ATOM 766 N N . GLY A 1 94 ? -2.050 -12.332 -2.446 1.00 97.69 94 GLY A N 1
ATOM 767 C CA . GLY A 1 94 ? -1.583 -11.403 -3.466 1.00 97.69 94 GLY A CA 1
ATOM 768 C C . GLY A 1 94 ? -0.510 -11.997 -4.372 1.00 97.69 94 GLY A C 1
ATOM 769 O O . GLY A 1 94 ? 0.280 -12.847 -3.969 1.00 97.69 94 GLY A O 1
ATOM 770 N N . GLN A 1 95 ? -0.456 -11.496 -5.603 1.00 98.19 95 GLN A N 1
ATOM 771 C CA . GLN A 1 95 ? 0.572 -11.866 -6.572 1.00 98.19 95 GLN A CA 1
ATOM 772 C C . GLN A 1 95 ? 1.950 -11.311 -6.167 1.00 98.19 95 GLN A C 1
ATOM 774 O O . GLN A 1 95 ? 2.043 -10.211 -5.621 1.00 98.19 95 GLN A O 1
ATOM 779 N N . GLU A 1 96 ? 3.019 -12.046 -6.468 1.00 98.44 96 GLU A N 1
ATOM 780 C CA . GLU A 1 96 ? 4.388 -11.530 -6.385 1.00 98.44 96 GLU A CA 1
ATOM 781 C C . GLU A 1 96 ? 4.721 -10.719 -7.650 1.00 98.44 96 GLU A C 1
ATOM 783 O O . GLU A 1 96 ? 4.460 -11.161 -8.773 1.00 98.44 96 GLU A O 1
ATOM 788 N N . TYR A 1 97 ? 5.314 -9.536 -7.482 1.00 96.88 97 TYR A N 1
ATOM 789 C CA . TYR A 1 97 ? 5.861 -8.735 -8.578 1.00 96.88 97 TYR A CA 1
ATOM 790 C C . TYR A 1 97 ? 7.306 -8.350 -8.291 1.00 96.88 97 TYR A C 1
ATOM 792 O O . TYR A 1 97 ? 7.593 -7.749 -7.261 1.00 96.88 97 TYR A O 1
ATOM 800 N N . THR A 1 98 ? 8.214 -8.550 -9.244 1.00 96.38 98 THR A N 1
ATOM 801 C CA . THR A 1 98 ? 9.535 -7.922 -9.145 1.00 96.38 98 THR A CA 1
ATOM 802 C C . THR A 1 98 ? 9.399 -6.411 -9.320 1.00 96.38 98 THR A C 1
ATOM 804 O O . THR A 1 98 ? 8.993 -5.930 -10.381 1.00 96.38 98 THR A O 1
ATOM 807 N N . LEU A 1 99 ? 9.730 -5.655 -8.275 1.00 95.06 99 LEU A N 1
ATOM 808 C CA . LEU A 1 99 ? 9.703 -4.198 -8.305 1.00 95.06 99 LEU A CA 1
ATOM 809 C C . LEU A 1 99 ? 11.106 -3.631 -8.484 1.00 95.06 99 LEU A C 1
ATOM 811 O O . LEU A 1 99 ? 12.078 -4.106 -7.897 1.00 95.06 99 LEU A O 1
ATOM 815 N N . TYR A 1 100 ? 11.178 -2.545 -9.245 1.00 94.00 100 TYR A N 1
ATOM 816 C CA . TYR A 1 100 ? 12.406 -1.807 -9.491 1.00 94.00 100 TYR A CA 1
ATOM 817 C C . TYR A 1 100 ? 12.236 -0.352 -9.076 1.00 94.00 100 TYR A C 1
ATOM 819 O O . TYR A 1 100 ? 11.170 0.240 -9.254 1.00 94.00 100 TYR A O 1
ATOM 827 N N . ASN A 1 101 ? 13.296 0.240 -8.532 1.00 90.81 101 ASN A N 1
ATOM 828 C CA . ASN A 1 101 ? 13.274 1.639 -8.136 1.00 90.81 101 ASN A CA 1
ATOM 829 C C . ASN A 1 101 ? 13.815 2.510 -9.270 1.00 90.81 101 ASN A C 1
ATOM 831 O O . ASN A 1 101 ? 15.001 2.444 -9.589 1.00 90.81 101 ASN A O 1
ATOM 835 N N . ARG A 1 102 ? 12.941 3.335 -9.850 1.00 92.81 102 ARG A N 1
ATOM 836 C CA . ARG A 1 102 ? 13.195 4.305 -10.930 1.00 92.81 102 ARG A CA 1
ATOM 837 C C . ARG A 1 102 ? 13.705 3.768 -12.262 1.00 92.81 102 ARG A C 1
ATOM 839 O O . ARG A 1 102 ? 13.470 4.425 -13.265 1.00 92.81 102 ARG A O 1
ATOM 846 N N . VAL A 1 103 ? 14.378 2.624 -12.306 1.00 95.88 103 VAL A N 1
ATOM 847 C CA . VAL A 1 103 ? 14.856 2.012 -13.546 1.00 95.88 103 VAL A CA 1
ATOM 848 C C . VAL A 1 103 ? 14.559 0.524 -13.518 1.00 95.88 103 VAL A C 1
ATOM 850 O O . VAL A 1 103 ? 15.020 -0.168 -12.617 1.00 95.88 103 VAL A O 1
ATOM 853 N N . ALA A 1 104 ? 13.815 0.036 -14.505 1.00 96.62 104 ALA A N 1
ATOM 854 C CA . ALA A 1 104 ? 13.489 -1.376 -14.669 1.00 96.62 104 ALA A CA 1
ATOM 855 C C . ALA A 1 104 ? 13.996 -1.884 -16.025 1.00 96.62 104 ALA A C 1
ATOM 857 O O . ALA A 1 104 ? 14.000 -1.117 -16.989 1.00 96.62 104 ALA A O 1
ATOM 858 N N . PRO A 1 105 ? 14.386 -3.160 -16.151 1.00 96.06 105 PRO A N 1
ATOM 859 C CA . PRO A 1 105 ? 14.616 -3.757 -17.458 1.00 96.06 105 PRO A CA 1
ATOM 860 C C . PRO A 1 105 ? 13.326 -3.734 -18.293 1.00 96.06 105 PRO A C 1
ATOM 862 O O . PRO A 1 105 ? 12.220 -3.933 -17.789 1.00 96.06 105 PRO A O 1
ATOM 865 N N . ALA A 1 106 ? 13.482 -3.485 -19.587 1.00 92.56 106 ALA A N 1
ATOM 866 C CA . ALA A 1 106 ? 12.447 -3.622 -20.598 1.00 92.56 106 ALA A CA 1
ATOM 867 C C . ALA A 1 106 ? 12.929 -4.599 -21.670 1.00 92.56 106 ALA A C 1
ATOM 869 O O . ALA A 1 106 ? 14.123 -4.888 -21.775 1.00 92.56 106 ALA A O 1
ATOM 870 N N . ASP A 1 107 ? 12.013 -5.050 -22.521 1.00 91.75 107 ASP A N 1
ATOM 871 C CA . ASP A 1 107 ? 12.408 -5.779 -23.717 1.00 91.75 107 ASP A CA 1
ATOM 872 C C . ASP A 1 107 ? 13.322 -4.897 -24.588 1.00 91.75 107 ASP A C 1
ATOM 874 O O . ASP A 1 107 ? 12.926 -3.806 -25.025 1.00 91.75 107 ASP A O 1
ATOM 878 N N . HIS A 1 108 ? 14.568 -5.348 -24.744 1.00 93.19 108 HIS A N 1
ATOM 879 C CA . HIS A 1 108 ? 15.667 -4.648 -25.409 1.00 93.19 108 HIS A CA 1
ATOM 880 C C . HIS A 1 108 ? 15.955 -3.224 -24.891 1.00 93.19 108 HIS A C 1
ATOM 882 O O . HIS A 1 108 ? 16.292 -2.325 -25.670 1.00 93.19 108 HIS A O 1
ATOM 888 N N . GLY A 1 109 ? 15.848 -2.997 -23.576 1.00 96.00 109 GLY A N 1
ATOM 889 C CA . GLY A 1 109 ? 16.150 -1.685 -23.010 1.00 96.00 109 GLY A CA 1
ATOM 890 C C . GLY A 1 109 ? 15.795 -1.505 -21.540 1.00 96.00 109 GLY A C 1
ATOM 891 O O . GLY A 1 109 ? 15.871 -2.441 -20.747 1.00 96.00 109 GLY A O 1
ATOM 892 N N . PHE A 1 110 ? 15.392 -0.284 -21.184 1.00 97.50 110 PHE A N 1
ATOM 893 C CA . PHE A 1 110 ? 15.027 0.092 -19.819 1.00 97.50 110 PHE A CA 1
ATOM 894 C C . PHE A 1 110 ? 13.772 0.956 -19.790 1.00 97.50 110 PHE A C 1
ATOM 896 O O . PHE A 1 110 ? 13.556 1.789 -20.668 1.00 97.50 110 PHE A O 1
ATOM 9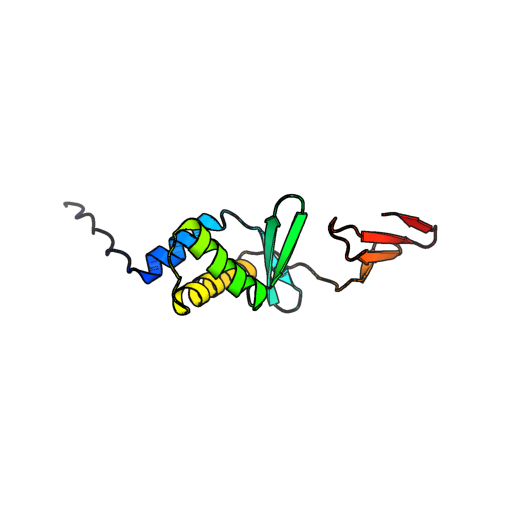03 N N . TRP A 1 111 ? 12.974 0.791 -18.746 1.00 97.38 111 TRP A N 1
ATOM 904 C CA . TRP A 1 111 ? 11.990 1.772 -18.314 1.00 97.38 111 TRP A CA 1
ATOM 905 C C . TRP A 1 111 ? 12.624 2.688 -17.277 1.00 97.38 111 TRP A C 1
ATOM 907 O O . TRP A 1 111 ? 13.238 2.193 -16.337 1.00 97.38 111 TRP A O 1
ATOM 917 N N . ILE A 1 112 ? 12.456 3.999 -17.425 1.00 96.81 112 ILE A N 1
ATOM 918 C CA . ILE A 1 112 ? 12.922 5.011 -16.474 1.00 96.81 112 ILE A CA 1
ATOM 919 C C . ILE A 1 112 ? 11.716 5.805 -15.977 1.00 96.81 112 ILE A C 1
ATOM 921 O O . ILE A 1 112 ? 11.014 6.423 -16.769 1.00 96.81 112 ILE A O 1
ATOM 925 N N . ASP A 1 113 ? 11.476 5.804 -14.673 1.00 94.50 113 ASP A N 1
ATOM 926 C CA . ASP A 1 113 ? 10.439 6.607 -14.026 1.00 94.50 113 ASP A CA 1
ATOM 927 C C . ASP A 1 113 ? 10.743 8.106 -14.171 1.00 94.50 113 ASP A C 1
ATOM 929 O O . ASP A 1 113 ? 11.820 8.571 -13.786 1.00 94.50 113 ASP A O 1
ATOM 933 N N . MET A 1 114 ? 9.789 8.874 -14.702 1.00 94.00 114 MET A N 1
ATOM 934 C CA . MET A 1 114 ? 9.930 10.325 -14.858 1.00 94.00 114 MET A CA 1
ATOM 935 C C . MET A 1 114 ? 9.754 11.085 -13.542 1.00 94.00 114 MET A C 1
ATOM 937 O O . MET A 1 114 ? 10.054 12.277 -13.495 1.00 94.00 114 MET A O 1
ATOM 941 N N . CYS A 1 115 ? 9.274 10.417 -12.487 1.00 90.00 115 CYS A N 1
ATOM 942 C CA . CYS A 1 115 ? 8.984 11.024 -11.189 1.00 90.00 115 CYS A CA 1
ATOM 943 C C . CYS A 1 115 ? 8.025 12.227 -11.288 1.00 90.00 115 CYS A C 1
ATOM 945 O O . CYS A 1 115 ? 8.118 13.154 -10.483 1.00 90.00 115 CYS A O 1
ATOM 947 N N . ASP A 1 116 ? 7.137 12.243 -12.285 1.00 89.38 116 ASP A N 1
ATOM 948 C CA . ASP A 1 116 ? 6.173 13.320 -12.483 1.00 89.38 116 ASP A CA 1
ATOM 949 C C . ASP A 1 116 ? 4.799 12.982 -11.892 1.00 89.38 116 ASP A C 1
ATOM 951 O O . ASP A 1 116 ? 4.463 11.824 -11.637 1.00 89.38 116 ASP A O 1
ATOM 955 N N . ASP A 1 117 ? 3.961 14.001 -11.705 1.00 84.25 117 ASP A N 1
ATOM 956 C CA . ASP A 1 117 ? 2.626 13.833 -11.113 1.00 84.25 117 ASP A CA 1
ATOM 957 C C . ASP A 1 117 ? 1.677 12.984 -11.978 1.00 84.25 117 ASP A C 1
ATOM 959 O O . ASP A 1 117 ? 0.604 12.577 -11.528 1.00 84.25 117 ASP A O 1
ATOM 963 N N . LYS A 1 118 ? 2.070 12.705 -13.227 1.00 84.00 118 LYS A N 1
ATOM 964 C CA . LYS A 1 118 ? 1.331 11.872 -14.179 1.00 84.00 118 LYS A CA 1
ATOM 965 C C . LYS A 1 118 ? 1.766 10.404 -14.149 1.00 84.00 118 LYS A C 1
ATOM 967 O O . LYS A 1 118 ? 1.170 9.617 -14.879 1.00 84.00 118 LYS A O 1
ATOM 972 N N . TRP A 1 119 ? 2.750 10.033 -13.322 1.00 85.69 119 TRP A N 1
ATOM 973 C CA . TRP A 1 119 ? 3.259 8.661 -13.186 1.00 85.69 119 TRP A CA 1
ATOM 974 C C . TRP A 1 119 ? 3.731 8.055 -14.517 1.00 85.69 119 TRP A C 1
ATOM 976 O O . TRP A 1 119 ? 3.483 6.883 -14.808 1.00 85.69 119 TRP A O 1
ATOM 986 N N . ARG A 1 120 ? 4.382 8.866 -15.357 1.00 89.81 120 ARG A N 1
ATOM 987 C CA . ARG A 1 120 ? 4.888 8.424 -16.665 1.00 89.81 120 ARG A CA 1
ATOM 988 C C . ARG A 1 120 ? 6.272 7.787 -16.551 1.00 89.81 120 ARG A C 1
ATOM 990 O O . ARG A 1 120 ? 7.042 8.098 -15.645 1.00 89.81 120 ARG A O 1
ATOM 997 N N . ALA A 1 121 ? 6.610 6.932 -17.513 1.00 94.38 121 ALA A N 1
ATOM 998 C CA . ALA A 1 121 ? 7.924 6.307 -17.616 1.00 94.38 121 ALA A CA 1
ATOM 999 C C . ALA A 1 121 ? 8.444 6.383 -19.052 1.00 94.38 121 ALA A C 1
ATOM 1001 O O . ALA A 1 121 ? 7.675 6.303 -19.998 1.00 94.38 121 ALA A O 1
ATOM 1002 N N . ILE A 1 122 ? 9.756 6.506 -19.216 1.00 96.56 122 ILE A N 1
ATOM 1003 C CA . ILE A 1 122 ? 10.426 6.524 -20.513 1.00 96.56 122 ILE A CA 1
ATOM 1004 C C . ILE A 1 122 ? 10.915 5.112 -20.824 1.00 96.56 122 ILE A C 1
ATOM 1006 O O . ILE A 1 122 ? 11.718 4.569 -20.067 1.00 96.56 122 ILE A O 1
ATOM 1010 N N . ARG A 1 123 ? 10.499 4.525 -21.950 1.00 97.50 123 ARG A N 1
ATOM 1011 C CA . ARG A 1 123 ? 11.154 3.336 -22.513 1.00 97.50 123 ARG A CA 1
ATOM 1012 C C . ARG A 1 123 ? 12.332 3.778 -23.362 1.00 97.50 123 ARG A C 1
ATOM 1014 O O . ARG A 1 123 ? 12.128 4.396 -24.402 1.00 97.50 123 ARG A O 1
ATOM 1021 N N . VAL A 1 124 ? 13.536 3.420 -22.946 1.00 97.56 124 VAL A N 1
ATOM 1022 C CA . VAL A 1 124 ? 14.784 3.631 -23.684 1.00 97.56 124 VAL A CA 1
ATOM 1023 C C . VAL A 1 124 ? 15.210 2.310 -24.310 1.00 97.56 124 VAL A C 1
ATOM 1025 O O . VAL A 1 124 ? 15.251 1.294 -23.625 1.00 97.56 124 VAL A O 1
ATOM 1028 N N . THR A 1 125 ? 15.536 2.326 -25.597 1.00 96.88 125 THR A N 1
ATOM 1029 C CA . THR A 1 125 ? 16.054 1.189 -26.376 1.00 96.88 125 THR A CA 1
ATOM 1030 C C . THR A 1 125 ? 17.258 1.645 -27.203 1.00 96.88 125 THR A C 1
ATOM 1032 O O . THR A 1 125 ? 17.594 2.831 -27.204 1.00 96.88 125 THR A O 1
ATOM 1035 N N . ARG A 1 126 ? 17.899 0.731 -27.945 1.00 96.25 126 ARG A N 1
ATOM 1036 C CA . ARG A 1 126 ? 18.982 1.089 -28.879 1.00 96.25 126 ARG A CA 1
ATOM 1037 C C . ARG A 1 126 ? 18.532 2.085 -29.958 1.00 96.25 126 ARG A C 1
ATOM 1039 O O . ARG A 1 126 ? 19.336 2.913 -30.374 1.00 96.25 126 ARG A O 1
ATOM 1046 N N . ASP A 1 127 ? 17.268 2.021 -30.369 1.00 96.06 127 ASP A N 1
ATOM 1047 C CA . ASP A 1 127 ? 16.726 2.810 -31.483 1.00 96.06 127 ASP A CA 1
ATOM 1048 C C . ASP A 1 127 ? 16.187 4.185 -31.048 1.00 96.06 127 ASP A C 1
ATOM 1050 O O . ASP A 1 127 ? 15.757 4.981 -31.879 1.00 96.06 127 ASP A O 1
ATOM 1054 N N . GLY A 1 128 ? 16.206 4.482 -29.743 1.00 96.25 128 GLY A N 1
ATOM 1055 C CA . GLY A 1 128 ? 15.727 5.743 -29.181 1.00 96.25 128 GLY A CA 1
ATOM 1056 C C . 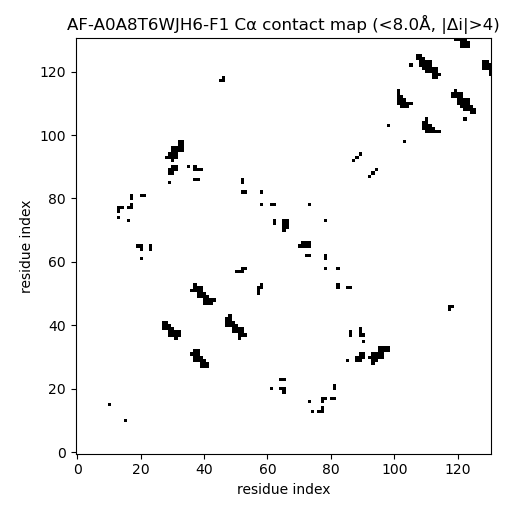GLY A 1 128 ? 14.866 5.554 -27.936 1.00 96.25 128 GLY A C 1
ATOM 1057 O O . GLY A 1 128 ? 14.915 4.516 -27.269 1.00 96.25 128 GLY A O 1
ATOM 1058 N N . TRP A 1 129 ? 14.069 6.573 -27.611 1.00 96.69 129 TRP A N 1
ATOM 1059 C CA . TRP A 1 129 ? 13.234 6.599 -26.412 1.00 96.69 129 TRP A CA 1
ATOM 1060 C C . TRP A 1 129 ? 11.812 7.097 -26.688 1.00 96.69 129 TRP A C 1
ATOM 1062 O O . TRP A 1 129 ? 11.578 7.863 -27.620 1.00 96.69 129 TRP A O 1
ATOM 1072 N N . LYS A 1 130 ? 10.860 6.661 -25.857 1.00 95.88 130 LYS A N 1
ATOM 1073 C CA . LYS A 1 130 ? 9.461 7.119 -25.864 1.00 95.88 130 LYS A CA 1
ATOM 1074 C C . LYS A 1 130 ? 8.900 7.194 -24.447 1.00 95.88 130 LYS A C 1
ATOM 1076 O O . LYS A 1 130 ? 9.350 6.434 -23.594 1.00 95.88 130 LYS A O 1
ATOM 1081 N N . ILE A 1 131 ? 7.937 8.085 -24.222 1.00 93.75 131 ILE A N 1
ATOM 1082 C CA . ILE A 1 131 ? 7.139 8.170 -22.984 1.00 93.75 131 ILE A CA 1
ATOM 1083 C C . ILE A 1 131 ? 5.904 7.281 -23.131 1.00 93.75 131 ILE A C 1
ATOM 1085 O O . ILE A 1 131 ? 5.307 7.324 -24.231 1.00 93.75 131 ILE A O 1
#

Secondary structure (DSSP, 8-state):
------PPPPPPHHHHHHHHHHHHH-S-EEEEETT--EEEEEEETTEEEEEETTSHHHHHHHHHHHHHHHSSPPPHHHHHHHHHHHHHHHHHTSEEE---SSEEEETTEEEEE---TT--EEEEETTEEE-

Radius of gyration: 19.83 Å; Cα contacts (8 Å, |Δi|>4): 177; chains: 1; bounding box: 54×44×52 Å

Foldseek 3Di:
DDPPPPDDPDDDPLVVLLVVLVVLQPDWAWAAEPVLQIWTWGDDDQDTDIDGLPDPVNLVVSQVSSCVVPVDGRDPVSSVVNSVVSSCCHRPVHYYDHDDDQWDDDDQFIWGFPPDPNRDIWTQHPVGIDD

Mean predicted aligned error: 5.96 Å

Sequence (131 aa):
MADTGREKPKKSKREKQVDTILKLLGDPVLFHDQHDTPYIRLEQSNAKITIPVKSRRFKTWLANLFYTKTDNVPNSDTIRDVIRVLRGKALFEGQEYTLYNRVAPADHGFWIDMCDDKWRAIRVTRDGWKI

Solvent-accessible surface area (backbone atoms only — not comparable to full-atom values): 7752 Å² total; per-residue (Å²): 133,85,84,75,78,75,75,76,79,80,76,50,75,56,57,51,51,33,53,50,49,52,58,73,60,60,87,58,54,40,20,17,31,87,78,75,48,31,30,36,38,43,85,53,102,89,47,78,48,77,43,47,55,84,36,70,67,47,53,53,47,55,44,48,54,43,23,80,74,64,82,42,84,70,55,75,69,32,56,53,48,45,42,51,51,52,40,49,44,4,66,76,73,25,58,79,42,88,77,62,81,58,52,36,86,41,93,74,38,32,34,34,56,64,87,45,99,80,74,48,46,34,44,39,39,91,91,47,73,47,113

Nearest PDB structures (foldseek):
  8hwc-assembly1_B  TM=4.098E-01  e=1.461E-01  Monkeypox virus
  8hwc-assembly1_D  TM=3.993E-01  e=3.007E-01  Monkeypox virus
  8xj6-assembly1_E  TM=4.526E-01  e=1.001E+00  Monkeypox virus
  8iuj-assembly1_4H  TM=2.609E-01  e=5.486E-01  Euglena gracilis
  8xj6-assembly1_B  TM=4.848E-01  e=3.992E+00  Monkeypox virus